Protein AF-A0A0J8SW51-F1 (afdb_monomer_lite)

Structure (mmCIF, N/CA/C/O backbone):
data_AF-A0A0J8SW51-F1
#
_entry.id   AF-A0A0J8SW51-F1
#
loop_
_atom_site.group_PDB
_atom_site.id
_atom_site.type_symbol
_atom_site.label_atom_id
_atom_site.label_alt_id
_atom_site.label_comp_id
_atom_site.label_asym_id
_atom_site.label_entity_id
_atom_site.label_seq_id
_atom_site.pdbx_PDB_ins_code
_atom_site.Cartn_x
_atom_site.Cartn_y
_atom_site.Cartn_z
_atom_site.occupancy
_atom_site.B_iso_or_equiv
_atom_site.auth_seq_id
_atom_site.auth_comp_id
_atom_site.auth_asym_id
_atom_site.auth_atom_id
_atom_site.pdbx_PDB_model_num
ATOM 1 N N . MET A 1 1 ? 27.918 7.866 -43.196 1.00 58.16 1 MET A N 1
ATOM 2 C CA . MET A 1 1 ? 27.986 6.976 -42.011 1.00 58.16 1 MET A CA 1
ATOM 3 C C . MET A 1 1 ? 27.345 7.583 -40.765 1.00 58.16 1 MET A C 1
ATOM 5 O O . MET A 1 1 ? 26.376 7.007 -40.291 1.00 58.16 1 MET A O 1
ATOM 9 N N . ALA A 1 2 ? 27.779 8.755 -40.279 1.00 71.06 2 ALA A N 1
ATOM 10 C CA . ALA A 1 2 ? 27.216 9.379 -39.066 1.00 71.06 2 ALA A CA 1
ATOM 11 C C . ALA A 1 2 ? 25.680 9.563 -39.092 1.00 71.06 2 ALA A C 1
ATOM 13 O O . ALA A 1 2 ? 25.003 9.269 -38.109 1.00 71.06 2 ALA A O 1
ATOM 14 N N . PHE A 1 3 ? 25.111 9.961 -40.237 1.00 73.12 3 PHE A N 1
ATOM 15 C CA . PHE A 1 3 ? 23.659 10.125 -40.390 1.00 73.12 3 PHE A CA 1
ATOM 16 C C . PHE A 1 3 ? 22.883 8.797 -40.282 1.00 73.12 3 PHE A C 1
ATOM 18 O O . PHE A 1 3 ? 21.805 8.762 -39.696 1.00 73.12 3 PHE A O 1
ATOM 25 N N . MET A 1 4 ? 23.452 7.688 -40.776 1.00 68.19 4 MET A N 1
ATOM 26 C CA . MET A 1 4 ? 22.827 6.359 -40.687 1.00 68.19 4 MET A CA 1
ATOM 27 C C . MET A 1 4 ? 22.883 5.795 -39.265 1.00 68.19 4 MET A C 1
ATOM 29 O O . MET A 1 4 ? 21.891 5.244 -38.793 1.00 68.19 4 MET A O 1
ATOM 33 N N . ILE A 1 5 ? 24.001 5.994 -38.556 1.00 68.50 5 ILE A N 1
ATOM 34 C CA . ILE A 1 5 ? 24.138 5.612 -37.140 1.00 68.50 5 ILE A CA 1
ATOM 35 C C . ILE A 1 5 ? 23.125 6.392 -36.287 1.00 68.50 5 ILE A C 1
ATOM 37 O O . ILE A 1 5 ? 22.396 5.804 -35.488 1.00 68.50 5 ILE A O 1
ATOM 41 N N . SER A 1 6 ? 23.004 7.702 -36.521 1.00 73.19 6 SER A N 1
ATOM 42 C CA . SER A 1 6 ? 22.036 8.553 -35.822 1.00 73.19 6 SER A CA 1
ATOM 43 C C . SER A 1 6 ? 20.583 8.121 -36.064 1.00 73.19 6 SER A C 1
ATOM 45 O O . SER A 1 6 ? 19.800 8.013 -35.117 1.00 73.19 6 SER A O 1
ATOM 47 N N . ALA A 1 7 ? 20.221 7.840 -37.320 1.00 70.56 7 ALA A N 1
ATOM 48 C CA . ALA A 1 7 ? 18.861 7.462 -37.696 1.00 70.56 7 ALA A CA 1
ATOM 49 C C . ALA A 1 7 ? 18.454 6.065 -37.200 1.00 70.56 7 ALA A C 1
ATOM 51 O O . ALA A 1 7 ? 17.286 5.865 -36.873 1.00 70.56 7 ALA A O 1
ATOM 52 N N . THR A 1 8 ? 19.402 5.129 -37.121 1.00 70.12 8 THR A N 1
ATOM 53 C CA . THR A 1 8 ? 19.117 3.713 -36.830 1.00 70.12 8 THR A CA 1
ATOM 54 C C . THR A 1 8 ? 19.234 3.381 -35.343 1.00 70.12 8 THR A C 1
ATOM 56 O O . THR A 1 8 ? 18.471 2.557 -34.851 1.00 70.12 8 THR A O 1
ATOM 59 N N . PHE A 1 9 ? 20.125 4.052 -34.603 1.00 71.81 9 PHE A N 1
ATOM 60 C CA . PHE A 1 9 ? 20.406 3.720 -33.200 1.00 71.81 9 PHE A CA 1
ATOM 61 C C . PHE A 1 9 ? 20.137 4.880 -32.235 1.00 71.81 9 PHE A C 1
ATOM 63 O O . PHE A 1 9 ? 19.429 4.713 -31.243 1.00 71.81 9 PHE A O 1
ATOM 70 N N . THR A 1 10 ? 20.645 6.084 -32.521 1.00 83.81 10 THR A N 1
ATOM 71 C CA . THR A 1 10 ? 20.573 7.208 -31.568 1.00 83.81 10 THR A CA 1
ATOM 72 C C . THR A 1 10 ? 19.150 7.737 -31.375 1.00 83.81 10 THR A C 1
ATOM 74 O O . THR A 1 10 ? 18.729 7.983 -30.244 1.00 83.81 10 THR A O 1
ATOM 77 N N . ARG A 1 11 ? 18.383 7.911 -32.461 1.00 83.31 11 ARG A N 1
ATOM 78 C CA . ARG A 1 11 ? 17.010 8.443 -32.387 1.00 83.31 11 ARG A CA 1
ATOM 79 C C . ARG A 1 11 ? 16.038 7.508 -31.645 1.00 83.31 11 ARG A C 1
ATOM 81 O O . ARG A 1 11 ? 15.359 8.007 -30.745 1.00 83.31 11 ARG A O 1
ATOM 88 N N . PRO A 1 12 ? 15.965 6.192 -31.941 1.00 84.56 12 PRO A N 1
ATOM 89 C CA . PRO A 1 12 ? 15.097 5.275 -31.197 1.00 84.56 12 PRO A CA 1
ATOM 90 C C . PRO A 1 12 ? 15.445 5.190 -29.708 1.00 84.56 12 PRO A C 1
ATOM 92 O O . PRO A 1 12 ? 14.547 5.190 -28.870 1.00 84.56 12 PRO A O 1
ATOM 95 N N . LEU A 1 13 ? 16.738 5.197 -29.366 1.00 86.81 13 LEU A N 1
ATOM 96 C CA . LEU A 1 13 ? 17.185 5.136 -27.975 1.00 86.81 13 LEU A CA 1
ATOM 97 C C . LEU A 1 13 ? 16.814 6.404 -27.191 1.00 86.81 13 LEU A C 1
ATOM 99 O O . LEU A 1 13 ? 16.316 6.321 -26.071 1.00 86.81 13 LEU A O 1
ATOM 103 N N . SER A 1 14 ? 16.994 7.582 -27.795 1.00 88.38 14 SER A N 1
ATOM 104 C CA . SER A 1 14 ? 16.574 8.851 -27.187 1.00 88.38 14 SER A CA 1
ATOM 105 C C . SER A 1 14 ? 15.052 8.920 -27.004 1.00 88.38 14 SER A C 1
ATOM 107 O O . SER A 1 14 ? 14.566 9.410 -25.982 1.00 88.38 14 SER A O 1
ATOM 109 N N . HIS A 1 15 ? 14.283 8.376 -27.953 1.00 88.12 15 HIS A N 1
ATOM 110 C CA . HIS A 1 15 ? 12.832 8.271 -27.815 1.00 88.12 15 HIS A CA 1
ATOM 111 C C . HIS A 1 15 ? 12.432 7.365 -26.645 1.00 88.12 15 HIS A C 1
ATOM 113 O O . HIS A 1 15 ? 11.633 7.786 -25.806 1.00 88.12 15 HIS A O 1
ATOM 119 N N . LEU A 1 16 ? 13.034 6.175 -26.546 1.00 89.56 16 LEU A N 1
ATOM 120 C CA . LEU A 1 16 ? 12.809 5.244 -25.440 1.00 89.56 16 LEU A CA 1
ATOM 121 C C . LEU A 1 16 ? 13.139 5.900 -24.093 1.00 89.56 16 LEU A C 1
ATOM 123 O O . LEU A 1 16 ? 12.326 5.857 -23.174 1.00 89.56 16 LEU A O 1
ATOM 127 N N . GLN A 1 17 ? 14.274 6.596 -23.991 1.00 90.81 17 GLN A N 1
ATOM 128 C CA . GLN A 1 17 ? 14.663 7.313 -22.774 1.00 90.81 17 GLN A CA 1
ATOM 129 C C . GLN A 1 17 ? 13.604 8.339 -22.337 1.00 90.81 17 GLN A C 1
ATOM 131 O O . GLN A 1 17 ? 13.285 8.442 -21.151 1.00 90.81 17 GLN A O 1
ATOM 136 N N . ASN A 1 18 ? 13.043 9.099 -23.280 1.00 90.38 18 ASN A N 1
ATOM 137 C CA . ASN A 1 18 ? 11.991 10.068 -22.975 1.00 90.38 18 ASN A CA 1
ATOM 138 C C . ASN A 1 18 ? 10.701 9.378 -22.517 1.00 90.38 18 ASN A C 1
ATOM 140 O O . ASN A 1 18 ? 10.076 9.833 -21.560 1.00 90.38 18 ASN A O 1
ATOM 144 N N . GLN A 1 19 ? 10.331 8.255 -23.136 1.00 89.94 19 GLN A N 1
ATOM 145 C CA . GLN A 1 19 ? 9.187 7.455 -22.697 1.00 89.94 19 GLN A CA 1
ATOM 146 C C . GLN A 1 19 ? 9.396 6.899 -21.282 1.00 89.94 19 GLN A C 1
ATOM 148 O O . GLN A 1 19 ? 8.495 7.012 -20.455 1.00 89.94 19 GLN A O 1
ATOM 153 N N . MET A 1 20 ? 10.588 6.384 -20.965 1.00 90.94 20 MET A N 1
ATOM 154 C CA . MET A 1 20 ? 10.929 5.909 -19.618 1.00 90.94 20 MET A CA 1
ATOM 155 C C . MET A 1 20 ? 10.786 7.027 -18.576 1.00 90.94 20 MET A C 1
ATOM 157 O O . MET A 1 20 ? 10.150 6.824 -17.543 1.00 90.94 20 MET A O 1
ATOM 161 N N . LYS A 1 21 ? 11.308 8.231 -18.859 1.00 89.75 21 LYS A N 1
ATOM 162 C CA . LYS A 1 21 ? 11.159 9.401 -17.973 1.00 89.75 21 LYS A CA 1
ATOM 163 C C . LYS A 1 21 ? 9.692 9.761 -17.744 1.00 89.75 21 LYS A C 1
ATOM 165 O O . LYS A 1 21 ? 9.294 10.025 -16.612 1.00 89.75 21 LYS A O 1
ATOM 170 N N . GLU A 1 22 ? 8.881 9.752 -18.797 1.00 89.69 22 GLU A N 1
ATOM 171 C CA . GLU A 1 22 ? 7.456 10.065 -18.696 1.00 89.69 22 GLU A CA 1
ATOM 172 C C . GLU A 1 22 ? 6.675 9.018 -17.896 1.00 89.69 22 GLU A C 1
ATOM 174 O O . GLU A 1 22 ? 5.815 9.383 -17.096 1.00 89.69 22 GLU A O 1
ATOM 179 N N . VAL A 1 23 ? 6.994 7.730 -18.040 1.00 89.06 23 VAL A N 1
ATOM 180 C CA . VAL A 1 23 ? 6.369 6.668 -17.236 1.00 89.06 23 VAL A CA 1
ATOM 181 C C . VAL A 1 23 ? 6.669 6.849 -15.748 1.00 89.06 23 VAL A C 1
ATOM 183 O O . VAL A 1 23 ? 5.755 6.761 -14.925 1.00 89.06 23 VAL A O 1
ATOM 186 N N . VAL A 1 24 ? 7.918 7.170 -15.400 1.00 85.31 24 VAL A N 1
ATOM 187 C CA . VAL A 1 24 ? 8.310 7.463 -14.012 1.00 85.31 24 VAL A CA 1
ATOM 188 C C . VAL A 1 24 ? 7.537 8.669 -13.471 1.00 85.31 24 VAL A C 1
ATOM 190 O O . VAL A 1 24 ? 6.959 8.587 -12.390 1.00 85.31 24 VAL A O 1
ATOM 193 N N . ARG A 1 25 ? 7.431 9.761 -14.242 1.00 87.06 25 ARG A N 1
ATOM 194 C CA . ARG A 1 25 ? 6.659 10.956 -13.841 1.00 87.06 25 ARG A CA 1
ATOM 195 C C . ARG A 1 25 ? 5.162 10.683 -13.691 1.00 87.06 25 ARG A C 1
ATOM 197 O O . ARG A 1 25 ? 4.512 11.307 -12.859 1.00 87.06 25 ARG A O 1
ATOM 204 N N . LYS A 1 26 ? 4.607 9.746 -14.463 1.00 85.19 26 LYS A N 1
ATOM 205 C CA . LYS A 1 26 ? 3.193 9.335 -14.402 1.00 85.19 26 LYS A CA 1
ATOM 206 C C . LYS A 1 26 ? 2.937 8.212 -13.391 1.00 85.19 26 LYS A C 1
ATOM 208 O O . LYS A 1 26 ? 1.944 7.491 -13.512 1.00 85.19 26 LYS A O 1
ATOM 213 N N . ASN A 1 27 ? 3.799 8.079 -12.381 1.00 82.12 27 ASN A N 1
ATOM 214 C CA . ASN A 1 27 ? 3.676 7.109 -11.292 1.00 82.12 27 ASN A CA 1
ATOM 215 C C . ASN A 1 27 ? 3.578 5.654 -11.776 1.00 82.12 27 ASN A C 1
ATOM 217 O O . ASN A 1 27 ? 2.779 4.888 -11.242 1.00 82.12 27 ASN A O 1
ATOM 221 N N . LEU A 1 28 ? 4.359 5.282 -12.797 1.00 83.12 28 LEU A N 1
ATOM 222 C CA . LEU A 1 28 ? 4.512 3.895 -13.267 1.00 83.12 28 LEU A CA 1
ATOM 223 C C . LEU A 1 28 ? 3.214 3.242 -13.787 1.00 83.12 28 LEU A C 1
ATOM 225 O O . LEU A 1 28 ? 3.151 2.026 -13.949 1.00 83.12 28 LEU A O 1
ATOM 229 N N . LYS A 1 29 ? 2.172 4.037 -14.072 1.00 77.50 29 LYS A N 1
ATOM 230 C CA . LYS A 1 29 ? 0.842 3.546 -14.488 1.00 77.50 29 LYS A CA 1
ATOM 231 C C . LYS A 1 29 ? 0.723 3.206 -15.973 1.00 77.50 29 LYS A C 1
ATOM 233 O O . LYS A 1 29 ? -0.305 2.693 -16.402 1.00 77.50 29 LYS A O 1
ATOM 238 N N . VAL A 1 30 ? 1.720 3.570 -16.772 1.00 80.50 30 VAL A N 1
ATOM 239 C CA . VAL A 1 30 ? 1.668 3.482 -18.234 1.00 80.50 30 VAL A CA 1
ATOM 240 C C . VAL A 1 30 ? 2.826 2.615 -18.706 1.00 80.50 30 VAL A C 1
ATOM 242 O O . VAL A 1 30 ? 3.940 2.771 -18.218 1.00 80.50 30 VAL A O 1
ATOM 245 N N . ARG A 1 31 ? 2.570 1.718 -19.661 1.00 85.44 31 ARG A N 1
ATOM 246 C CA . ARG A 1 31 ? 3.610 0.905 -20.306 1.00 85.44 31 ARG A CA 1
ATOM 247 C C . ARG A 1 31 ? 4.142 1.603 -21.547 1.00 85.44 31 ARG A C 1
ATOM 249 O O . ARG A 1 31 ? 3.419 2.357 -22.203 1.00 85.44 31 ARG A O 1
ATOM 256 N N . ILE A 1 32 ? 5.391 1.323 -21.899 1.00 88.44 32 ILE A N 1
ATOM 257 C CA . ILE A 1 32 ? 5.964 1.817 -23.149 1.00 88.44 32 ILE A CA 1
ATOM 258 C C . ILE A 1 32 ? 5.455 0.938 -24.304 1.00 88.44 32 ILE A C 1
ATOM 260 O O . ILE A 1 32 ? 5.609 -0.283 -24.238 1.00 88.44 32 ILE A O 1
ATOM 264 N N . PRO A 1 33 ? 4.844 1.516 -25.356 1.00 86.12 33 PRO A N 1
ATOM 265 C CA . PRO A 1 33 ? 4.340 0.747 -26.488 1.00 86.12 33 PRO A CA 1
ATOM 266 C C . PRO A 1 33 ? 5.483 0.155 -27.325 1.00 86.12 33 PRO A C 1
ATOM 268 O O . PRO A 1 33 ? 6.358 0.877 -27.797 1.00 86.12 33 PRO A O 1
ATOM 271 N N . GLU A 1 34 ? 5.427 -1.153 -27.580 1.00 87.12 34 GLU A N 1
ATOM 272 C CA . GLU A 1 34 ? 6.469 -1.899 -28.306 1.00 87.12 34 GLU A CA 1
ATOM 273 C C . GLU A 1 34 ? 6.483 -1.650 -29.822 1.00 87.12 34 GLU A C 1
ATOM 275 O O . GLU A 1 34 ? 7.518 -1.802 -30.463 1.00 87.12 34 GLU A O 1
ATOM 280 N N . GLY A 1 35 ? 5.360 -1.230 -30.415 1.00 78.25 35 GLY A N 1
ATOM 281 C CA . GLY A 1 35 ? 5.179 -1.191 -31.875 1.00 78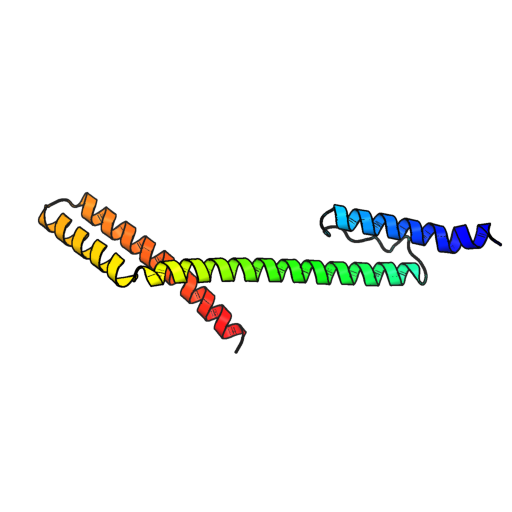.25 35 GLY A CA 1
ATOM 282 C C . GLY A 1 35 ? 6.103 -0.238 -32.652 1.00 78.25 35 GLY A C 1
ATOM 283 O O . GLY A 1 35 ? 6.154 -0.309 -33.878 1.00 78.25 35 GLY A O 1
ATOM 284 N 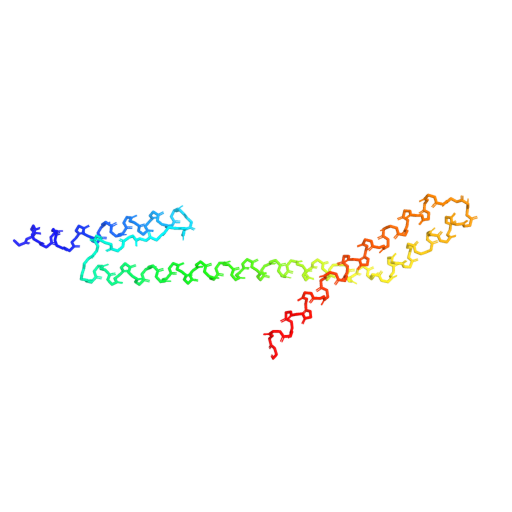N . ARG A 1 36 ? 6.830 0.658 -31.968 1.00 74.38 36 ARG A N 1
ATOM 285 C CA . ARG A 1 36 ? 7.828 1.559 -32.581 1.00 74.38 36 ARG A CA 1
ATOM 286 C C . ARG A 1 36 ? 9.276 1.108 -32.369 1.00 74.38 36 ARG A C 1
ATOM 288 O O . ARG A 1 36 ? 10.167 1.667 -33.007 1.00 74.38 36 ARG A O 1
ATOM 295 N N . SER A 1 37 ? 9.511 0.119 -31.511 1.00 80.94 37 SER A N 1
ATOM 296 C CA . SER A 1 37 ? 10.843 -0.387 -31.179 1.00 80.94 37 SER A CA 1
ATOM 297 C C . SER A 1 37 ? 11.183 -1.604 -32.043 1.00 80.94 37 SER A C 1
ATOM 299 O O . SER A 1 37 ? 10.319 -2.417 -32.366 1.00 80.94 37 SER A O 1
ATOM 301 N N . ARG A 1 38 ? 12.451 -1.743 -32.440 1.00 82.50 38 ARG A N 1
ATOM 302 C CA . ARG A 1 38 ? 12.963 -2.880 -33.225 1.00 82.50 38 ARG A CA 1
ATOM 303 C C . ARG A 1 38 ? 14.342 -3.291 -32.715 1.00 82.50 38 ARG A C 1
ATOM 305 O O . ARG A 1 38 ? 15.018 -2.473 -32.094 1.00 82.50 38 ARG A O 1
ATOM 312 N N . GLY A 1 39 ? 14.741 -4.533 -32.994 1.00 86.88 39 GLY A N 1
ATOM 313 C CA . GLY A 1 39 ? 16.048 -5.066 -32.594 1.00 86.88 39 GLY A CA 1
ATOM 314 C C . GLY A 1 39 ? 16.280 -4.961 -31.085 1.00 86.88 39 GLY A C 1
ATOM 315 O O . GLY A 1 39 ? 15.359 -5.153 -30.291 1.00 86.88 39 GLY A O 1
ATOM 316 N N . GLU A 1 40 ? 17.486 -4.570 -30.696 1.00 86.31 40 GLU A N 1
ATOM 317 C CA . GLU A 1 40 ? 17.923 -4.428 -29.304 1.00 86.31 40 GLU A CA 1
ATOM 318 C C . GLU A 1 40 ? 17.092 -3.389 -28.530 1.00 86.31 40 GLU A C 1
ATOM 320 O O . GLU A 1 40 ? 16.873 -3.514 -27.327 1.00 86.31 40 GLU A O 1
ATOM 325 N N . VAL A 1 41 ? 16.548 -2.373 -29.212 1.00 88.69 41 VAL A N 1
ATOM 326 C CA . VAL A 1 41 ? 15.687 -1.356 -28.578 1.00 88.69 41 VAL A CA 1
ATOM 327 C C . VAL A 1 41 ? 14.344 -1.955 -28.155 1.00 88.69 41 VAL A C 1
ATOM 329 O O . VAL A 1 41 ? 13.784 -1.556 -27.132 1.00 88.69 41 VAL A O 1
ATOM 332 N N . LEU A 1 42 ? 13.816 -2.923 -28.912 1.00 90.19 42 LEU A N 1
ATOM 333 C CA . LEU A 1 42 ? 12.599 -3.645 -28.532 1.00 90.19 42 LEU A CA 1
ATOM 334 C C . LEU A 1 42 ? 12.841 -4.505 -27.292 1.00 90.19 42 LEU A C 1
ATOM 336 O O . LEU A 1 42 ? 12.016 -4.503 -26.382 1.00 90.19 42 LEU A O 1
ATOM 340 N N . GLU A 1 43 ? 13.981 -5.188 -27.233 1.00 91.62 43 GLU A N 1
ATOM 341 C CA . GLU A 1 43 ? 14.367 -5.982 -26.070 1.00 91.62 43 GLU A CA 1
ATOM 342 C C . GLU A 1 43 ? 14.522 -5.109 -24.818 1.00 91.62 43 GLU A C 1
ATOM 344 O O . GLU A 1 43 ? 13.912 -5.402 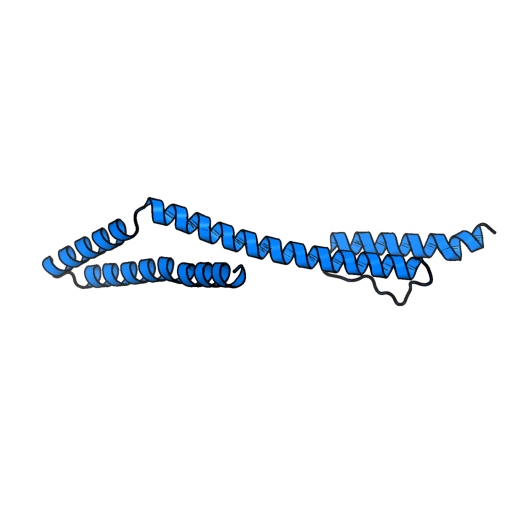-23.792 1.00 91.62 43 GLU A O 1
ATOM 349 N N . LEU A 1 44 ? 15.201 -3.960 -24.919 1.00 92.00 44 LEU A N 1
ATOM 350 C CA . LEU A 1 44 ? 15.280 -2.980 -23.826 1.00 92.00 44 LEU A CA 1
ATOM 351 C C . LEU A 1 44 ? 13.899 -2.472 -23.391 1.00 92.00 44 LEU A C 1
ATOM 353 O O . LEU A 1 44 ? 13.641 -2.331 -22.195 1.00 92.00 44 LEU A O 1
ATOM 357 N N . THR A 1 45 ? 13.001 -2.217 -24.349 1.00 92.19 45 THR A N 1
ATOM 358 C CA . THR A 1 45 ? 11.621 -1.790 -24.062 1.00 92.19 45 THR A CA 1
ATOM 359 C C . THR A 1 45 ? 10.880 -2.856 -23.250 1.00 92.19 45 THR A C 1
ATOM 361 O O . THR A 1 45 ? 10.228 -2.533 -22.258 1.00 92.19 45 THR A O 1
ATOM 364 N N . ARG A 1 46 ? 11.006 -4.130 -23.639 1.00 94.00 46 ARG A N 1
ATOM 365 C CA . ARG A 1 46 ? 10.390 -5.266 -22.938 1.00 94.00 46 ARG A CA 1
ATOM 366 C C . ARG A 1 46 ? 10.953 -5.439 -21.538 1.00 94.00 46 ARG A C 1
ATOM 368 O O . ARG A 1 46 ? 10.178 -5.480 -20.590 1.00 94.00 46 ARG A O 1
ATOM 375 N N . THR A 1 47 ? 12.275 -5.453 -21.398 1.00 94.69 47 THR A N 1
ATOM 376 C CA . THR A 1 47 ? 12.946 -5.575 -20.098 1.00 94.69 47 THR A CA 1
ATOM 377 C C . THR A 1 47 ? 12.535 -4.450 -19.150 1.00 94.69 47 THR A C 1
ATOM 379 O O . THR A 1 47 ? 12.229 -4.703 -17.987 1.00 94.69 47 THR A O 1
ATOM 382 N N . PHE A 1 48 ? 12.440 -3.210 -19.642 1.00 93.12 48 PHE A N 1
ATOM 383 C CA . PHE A 1 48 ? 11.949 -2.093 -18.835 1.00 93.12 48 PHE A CA 1
ATOM 384 C C . PHE A 1 48 ? 10.479 -2.261 -18.432 1.00 93.12 48 PHE A C 1
ATOM 386 O O . PHE A 1 48 ? 10.131 -2.015 -17.281 1.00 93.12 48 PHE A O 1
ATOM 393 N N . ASN A 1 49 ? 9.615 -2.700 -19.350 1.00 93.69 49 ASN A N 1
ATOM 394 C CA . ASN A 1 49 ? 8.210 -2.964 -19.044 1.00 93.69 49 ASN A CA 1
ATOM 395 C C . ASN A 1 49 ? 8.040 -4.079 -17.996 1.00 93.69 49 ASN A C 1
ATOM 397 O O . ASN A 1 49 ? 7.195 -3.942 -17.116 1.00 93.69 49 ASN A O 1
ATOM 401 N N . THR A 1 50 ? 8.854 -5.136 -18.037 1.00 94.81 50 THR A N 1
ATOM 402 C CA . THR A 1 50 ? 8.875 -6.169 -16.988 1.00 94.81 50 THR A CA 1
ATOM 403 C C . THR A 1 50 ? 9.296 -5.577 -15.644 1.00 94.81 50 THR A C 1
ATOM 405 O O . THR A 1 50 ? 8.604 -5.759 -14.649 1.00 94.81 50 THR A O 1
ATOM 408 N N . MET A 1 51 ? 10.361 -4.769 -15.617 1.00 94.25 51 MET A N 1
ATOM 409 C CA . MET A 1 51 ? 10.801 -4.086 -14.395 1.00 94.25 51 MET A CA 1
ATOM 410 C C . MET A 1 51 ? 9.707 -3.172 -13.812 1.00 94.25 51 MET A C 1
ATOM 412 O O . MET A 1 51 ? 9.570 -3.065 -12.593 1.00 94.25 51 MET A O 1
ATOM 416 N N . LEU A 1 52 ? 8.910 -2.512 -14.661 1.00 93.81 52 LEU A N 1
ATOM 417 C CA . LEU A 1 52 ? 7.759 -1.718 -14.218 1.00 93.81 52 LEU A CA 1
ATOM 418 C C . LEU A 1 52 ? 6.671 -2.577 -13.571 1.00 93.81 52 LEU A C 1
ATOM 420 O O . LEU A 1 52 ? 6.079 -2.151 -12.577 1.00 93.81 52 LEU A O 1
ATOM 424 N N . ASP A 1 53 ? 6.388 -3.754 -14.125 1.00 92.88 53 ASP A N 1
ATOM 425 C CA . ASP A 1 53 ? 5.409 -4.678 -13.551 1.00 92.88 53 ASP A CA 1
ATOM 426 C C . ASP A 1 53 ? 5.863 -5.164 -12.173 1.00 92.88 53 ASP A C 1
ATOM 428 O O . ASP A 1 53 ? 5.092 -5.094 -11.212 1.00 92.88 53 ASP A O 1
ATOM 432 N N . ASP A 1 54 ? 7.131 -5.556 -12.054 1.00 94.44 54 ASP A N 1
ATOM 433 C CA . ASP A 1 54 ? 7.730 -6.000 -10.795 1.00 94.44 54 ASP A CA 1
ATOM 434 C C . ASP A 1 54 ? 7.702 -4.884 -9.741 1.00 94.44 54 ASP A C 1
ATOM 436 O O . ASP A 1 54 ? 7.291 -5.100 -8.597 1.00 94.44 54 ASP A O 1
ATOM 440 N N . ALA A 1 55 ? 8.059 -3.654 -10.128 1.00 92.94 55 ALA A N 1
ATOM 441 C CA . ALA A 1 55 ? 8.003 -2.493 -9.244 1.00 92.94 55 ALA A CA 1
ATOM 442 C C . ALA A 1 55 ? 6.569 -2.200 -8.774 1.00 92.94 55 ALA A C 1
ATOM 444 O O . ALA A 1 55 ? 6.340 -1.968 -7.585 1.00 92.94 55 ALA A O 1
ATOM 445 N N . ASN A 1 56 ? 5.586 -2.247 -9.678 1.00 92.50 56 ASN A N 1
ATOM 446 C CA . ASN A 1 56 ? 4.177 -2.060 -9.330 1.00 92.50 56 ASN A CA 1
ATOM 447 C C . ASN A 1 56 ? 3.679 -3.153 -8.376 1.00 92.50 56 ASN A C 1
ATOM 449 O O . ASN A 1 56 ? 2.972 -2.853 -7.408 1.00 92.50 56 ASN A O 1
ATOM 453 N N . GLN A 1 57 ? 4.078 -4.406 -8.600 1.00 94.25 57 GLN A N 1
ATOM 454 C CA . GLN A 1 57 ? 3.741 -5.513 -7.714 1.00 94.25 57 GLN A CA 1
ATOM 455 C C . GLN A 1 57 ? 4.370 -5.330 -6.328 1.00 94.25 57 GLN A C 1
ATOM 457 O O . GLN A 1 57 ? 3.693 -5.523 -5.316 1.00 94.25 57 GLN A O 1
ATOM 462 N N . MET A 1 58 ? 5.632 -4.909 -6.261 1.00 94.38 58 MET A N 1
ATOM 463 C CA . MET A 1 58 ? 6.326 -4.649 -5.001 1.00 94.38 58 MET A CA 1
ATOM 464 C C . MET A 1 58 ? 5.681 -3.497 -4.225 1.00 94.38 58 MET A C 1
ATOM 466 O O . MET A 1 58 ? 5.437 -3.630 -3.029 1.00 94.38 58 MET A O 1
ATOM 470 N N . ILE A 1 59 ? 5.307 -2.403 -4.897 1.00 93.19 59 ILE A N 1
ATOM 471 C CA . ILE A 1 59 ? 4.571 -1.289 -4.277 1.00 93.19 59 ILE A CA 1
ATOM 472 C C . ILE A 1 59 ? 3.223 -1.766 -3.723 1.00 93.19 59 ILE A C 1
ATOM 474 O O . ILE A 1 59 ? 2.830 -1.363 -2.628 1.00 93.19 59 ILE A O 1
ATOM 478 N N . ALA A 1 60 ? 2.501 -2.616 -4.456 1.00 92.88 60 ALA A N 1
ATOM 479 C CA . ALA A 1 60 ? 1.232 -3.164 -3.988 1.00 92.88 60 ALA A CA 1
ATOM 480 C C . ALA A 1 60 ? 1.413 -4.030 -2.730 1.00 92.88 60 ALA A C 1
ATOM 482 O O . ALA A 1 60 ? 0.644 -3.882 -1.779 1.00 92.88 60 ALA A O 1
ATOM 483 N N . ARG A 1 61 ? 2.451 -4.877 -2.699 1.00 94.94 61 ARG A N 1
ATOM 484 C CA . ARG A 1 61 ? 2.804 -5.695 -1.527 1.00 94.94 61 ARG A CA 1
ATOM 485 C C . ARG A 1 61 ? 3.177 -4.829 -0.327 1.00 94.94 61 ARG A C 1
ATOM 487 O O . ARG A 1 61 ? 2.570 -4.991 0.723 1.00 94.94 61 ARG A O 1
ATOM 494 N N . LEU A 1 62 ? 4.059 -3.844 -0.509 1.00 95.56 62 LEU A N 1
ATOM 495 C CA . LEU A 1 62 ? 4.453 -2.907 0.550 1.00 95.56 62 LEU A CA 1
ATOM 496 C C . LEU A 1 62 ? 3.250 -2.160 1.137 1.00 95.56 62 LEU A C 1
ATOM 498 O O . LEU A 1 62 ? 3.126 -2.041 2.349 1.00 95.56 62 LEU A O 1
ATOM 502 N N . LYS A 1 63 ? 2.314 -1.699 0.297 1.00 93.19 63 LYS A N 1
ATOM 503 C CA . LYS A 1 63 ? 1.080 -1.053 0.779 1.00 93.19 63 LYS A CA 1
ATOM 504 C C . LYS A 1 63 ? 0.200 -1.997 1.595 1.00 93.19 63 LYS A C 1
ATOM 506 O O . LYS A 1 63 ? -0.448 -1.550 2.538 1.00 93.19 63 LYS A O 1
ATOM 511 N N . ALA A 1 64 ? 0.117 -3.269 1.213 1.00 92.12 64 ALA A N 1
ATOM 512 C CA . ALA A 1 64 ? -0.644 -4.259 1.967 1.00 92.12 64 ALA A CA 1
ATOM 513 C C . ALA A 1 64 ? 0.025 -4.569 3.316 1.00 92.12 64 ALA A C 1
ATOM 515 O O . ALA A 1 64 ? -0.658 -4.610 4.337 1.00 92.12 64 ALA A O 1
ATOM 516 N N . GLU A 1 65 ? 1.350 -4.717 3.325 1.00 91.50 65 GLU A N 1
ATOM 517 C CA . GLU A 1 65 ? 2.144 -4.938 4.536 1.00 91.50 65 GLU A CA 1
ATOM 518 C C . GLU A 1 65 ? 2.058 -3.758 5.506 1.00 91.50 65 GLU A C 1
ATOM 520 O O . GLU A 1 65 ? 1.848 -3.976 6.697 1.00 91.50 65 GLU A O 1
ATOM 525 N N . GLU A 1 66 ? 2.134 -2.517 5.016 1.00 92.31 66 GLU A N 1
ATOM 526 C CA . GLU A 1 66 ? 2.035 -1.330 5.871 1.00 92.31 66 GLU A CA 1
ATOM 527 C C . GLU A 1 66 ? 0.661 -1.242 6.547 1.00 92.31 66 GLU A C 1
ATOM 529 O O . GLU A 1 66 ? 0.583 -1.068 7.759 1.00 92.31 66 GLU A O 1
ATOM 534 N N . ARG A 1 67 ? -0.430 -1.495 5.809 1.00 86.94 67 ARG A N 1
ATOM 535 C CA . ARG A 1 67 ? -1.781 -1.563 6.399 1.00 86.94 67 ARG A CA 1
ATOM 536 C C . ARG A 1 67 ? -1.899 -2.659 7.454 1.00 86.94 67 ARG A C 1
ATOM 538 O O . ARG A 1 67 ? -2.552 -2.469 8.478 1.00 86.94 67 ARG A O 1
ATOM 545 N N . GLN A 1 68 ? -1.285 -3.816 7.212 1.00 85.31 68 GLN A N 1
ATOM 546 C CA . GLN A 1 68 ? -1.268 -4.902 8.189 1.00 85.31 68 GLN A CA 1
ATOM 547 C C . GLN A 1 68 ? -0.488 -4.494 9.446 1.00 85.31 68 GLN A C 1
ATOM 549 O O . GLN A 1 68 ? -0.927 -4.769 10.562 1.00 85.31 68 GLN A O 1
ATOM 554 N N . LYS A 1 69 ? 0.646 -3.811 9.279 1.00 84.38 69 LYS A N 1
ATOM 555 C CA . LYS A 1 69 ? 1.481 -3.318 10.375 1.00 84.38 69 LYS A CA 1
ATOM 556 C C . LYS A 1 69 ? 0.771 -2.245 11.199 1.00 84.38 69 LYS A C 1
ATOM 558 O O . LYS A 1 69 ? 0.807 -2.323 12.424 1.00 84.38 69 LYS A O 1
ATOM 563 N N . GLU A 1 70 ? 0.086 -1.301 10.557 1.00 85.25 70 GLU A N 1
ATOM 564 C CA . GLU A 1 70 ? -0.746 -0.294 11.229 1.00 85.25 70 GLU A CA 1
ATOM 565 C C . GLU A 1 70 ? -1.838 -0.951 12.080 1.00 85.25 70 GLU A C 1
ATOM 567 O O . GLU A 1 70 ? -1.992 -0.612 13.254 1.00 85.25 70 GLU A O 1
ATOM 572 N N . ALA A 1 71 ? -2.544 -1.949 11.535 1.00 81.25 71 ALA A N 1
ATOM 573 C CA . ALA A 1 71 ? -3.572 -2.686 12.269 1.00 81.25 71 ALA A CA 1
ATOM 574 C C . ALA A 1 71 ? -3.002 -3.426 13.494 1.00 81.25 71 ALA A C 1
ATOM 576 O O . ALA A 1 71 ? -3.601 -3.410 14.571 1.00 81.25 71 ALA A O 1
ATOM 577 N N . VAL A 1 72 ? -1.823 -4.043 13.352 1.00 80.56 72 VAL A N 1
ATOM 578 C CA . VAL A 1 72 ? -1.116 -4.704 14.460 1.00 80.56 72 VAL A CA 1
ATOM 579 C C . VAL A 1 72 ? -0.688 -3.695 15.524 1.00 80.56 72 VAL A C 1
ATOM 581 O O . VAL A 1 72 ? -0.907 -3.933 16.710 1.00 80.56 72 VAL A O 1
ATOM 584 N N . HIS A 1 73 ? -0.112 -2.562 15.124 1.00 79.88 73 HIS A N 1
ATOM 585 C CA . HIS A 1 73 ? 0.344 -1.529 16.051 1.00 79.88 73 HIS A CA 1
ATOM 586 C C . HIS A 1 73 ? -0.824 -0.916 16.834 1.00 79.88 73 HIS A C 1
ATOM 588 O O . HIS A 1 73 ? -0.754 -0.786 18.055 1.00 79.88 73 HIS A O 1
ATOM 594 N N . PHE A 1 74 ? -1.933 -0.613 16.156 1.00 78.62 74 PHE A N 1
ATOM 595 C CA . PHE A 1 74 ? -3.160 -0.154 16.801 1.00 78.62 74 PHE A CA 1
ATOM 596 C C . PHE A 1 74 ? -3.673 -1.164 17.839 1.00 78.62 74 PHE A C 1
ATOM 598 O O . PHE A 1 74 ? -4.009 -0.785 18.959 1.00 78.62 74 PHE A O 1
ATOM 605 N N . HIS A 1 75 ? -3.668 -2.462 17.518 1.00 68.62 75 HIS A N 1
ATOM 606 C CA . HIS A 1 75 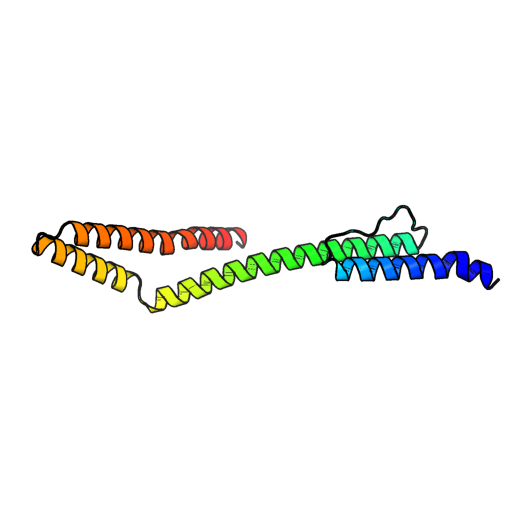? -4.064 -3.488 18.481 1.00 68.62 75 HIS A CA 1
ATOM 607 C C . HIS A 1 75 ? -3.090 -3.604 19.657 1.00 68.62 75 HIS A C 1
ATOM 609 O O . HIS A 1 75 ? -3.531 -3.782 20.786 1.00 68.62 75 HIS A O 1
ATOM 615 N N . MET A 1 76 ? -1.781 -3.472 19.429 1.00 75.38 76 MET A N 1
ATOM 616 C CA . MET A 1 76 ? -0.795 -3.457 20.511 1.00 75.38 76 MET A CA 1
ATOM 617 C C . MET A 1 76 ? -1.074 -2.316 21.500 1.00 75.38 76 MET A C 1
ATOM 619 O O . MET A 1 76 ? -1.034 -2.540 22.708 1.00 75.38 76 MET A O 1
ATOM 623 N N . LEU A 1 77 ? -1.436 -1.128 21.003 1.00 76.19 77 LEU A N 1
ATOM 624 C CA . LEU A 1 77 ? -1.868 -0.004 21.842 1.00 76.19 77 LEU A CA 1
ATOM 625 C C . LEU A 1 77 ? -3.160 -0.323 22.617 1.00 76.19 77 LEU A C 1
ATOM 627 O O . LEU A 1 77 ? -3.247 -0.036 23.809 1.00 76.19 77 LEU A O 1
ATOM 631 N N . LEU A 1 78 ? -4.150 -0.965 21.986 1.00 67.69 78 LEU A N 1
ATOM 632 C CA . LEU A 1 78 ? -5.377 -1.393 22.676 1.00 67.69 78 LEU A CA 1
ATOM 633 C C . LEU A 1 78 ? -5.119 -2.480 23.732 1.00 67.69 78 LEU A C 1
ATOM 635 O O . LEU A 1 78 ? -5.706 -2.442 24.812 1.00 67.69 78 LEU A O 1
ATOM 639 N N . ALA A 1 79 ? -4.235 -3.437 23.447 1.00 66.94 79 ALA A N 1
ATOM 640 C CA . ALA A 1 79 ? -3.857 -4.501 24.370 1.00 66.94 79 ALA A CA 1
ATOM 641 C C . ALA A 1 79 ? -3.142 -3.947 25.611 1.00 66.94 79 ALA A C 1
ATOM 643 O O . ALA A 1 79 ? -3.363 -4.449 26.713 1.00 66.94 79 ALA A O 1
ATOM 644 N N . GLN A 1 80 ? -2.358 -2.872 25.459 1.00 66.38 80 GLN A N 1
ATOM 645 C CA . GLN A 1 80 ? -1.759 -2.154 26.588 1.00 66.38 80 GLN A CA 1
ATOM 646 C C . GLN A 1 80 ? -2.808 -1.538 27.529 1.00 66.38 80 GLN A C 1
ATOM 648 O O . GLN A 1 80 ? -2.564 -1.478 28.731 1.00 66.38 80 GLN A O 1
ATOM 653 N N . MET A 1 81 ? -3.991 -1.148 27.035 1.00 68.31 81 MET A N 1
ATOM 654 C CA . MET A 1 81 ? -5.093 -0.663 27.884 1.00 68.31 81 MET A CA 1
ATOM 655 C C . MET A 1 81 ? -5.871 -1.778 28.615 1.00 68.31 81 MET A C 1
ATOM 657 O O . MET A 1 81 ? -6.752 -1.466 29.410 1.00 68.31 81 MET A O 1
ATOM 661 N N . ASN A 1 82 ? -5.544 -3.060 28.391 1.00 67.81 82 ASN A N 1
ATOM 662 C CA . ASN A 1 82 ? -6.274 -4.237 28.880 1.00 67.81 82 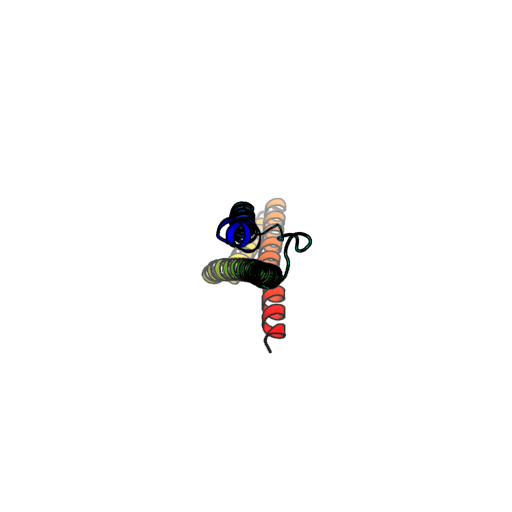ASN A CA 1
ATOM 663 C C . ASN A 1 82 ? -7.765 -4.232 28.453 1.00 67.81 82 ASN A C 1
ATOM 665 O O . ASN A 1 82 ? -8.627 -3.695 29.150 1.00 67.81 82 ASN A O 1
ATOM 669 N N . PRO A 1 83 ? -8.118 -4.888 27.333 1.00 73.44 83 PRO A N 1
ATOM 670 C CA . PRO A 1 83 ? -9.488 -4.913 26.814 1.00 73.44 83 PRO A CA 1
ATOM 671 C C . PRO A 1 83 ? -10.529 -5.433 27.813 1.00 73.44 83 PRO A C 1
ATOM 673 O O . PRO A 1 83 ? -11.669 -4.971 27.827 1.00 73.44 83 PRO A O 1
ATOM 676 N N . HIS A 1 84 ? -10.128 -6.367 28.680 1.00 74.56 84 HIS A N 1
ATOM 677 C CA . HIS A 1 84 ? -10.984 -6.889 29.738 1.00 74.56 84 HIS A CA 1
ATOM 678 C C . HIS A 1 84 ? -11.262 -5.827 30.804 1.00 74.56 84 HIS A C 1
ATOM 680 O O . HIS A 1 84 ? -12.386 -5.740 31.285 1.00 74.56 84 HIS A O 1
ATOM 686 N N . PHE A 1 85 ? -10.290 -4.973 31.139 1.00 83.75 85 PHE A N 1
ATOM 687 C CA . PHE A 1 85 ? -10.522 -3.847 32.044 1.00 83.75 85 PHE A CA 1
ATOM 688 C C . PHE A 1 85 ? -11.575 -2.889 31.478 1.00 83.75 85 PHE A C 1
ATOM 690 O O . PHE A 1 85 ? -1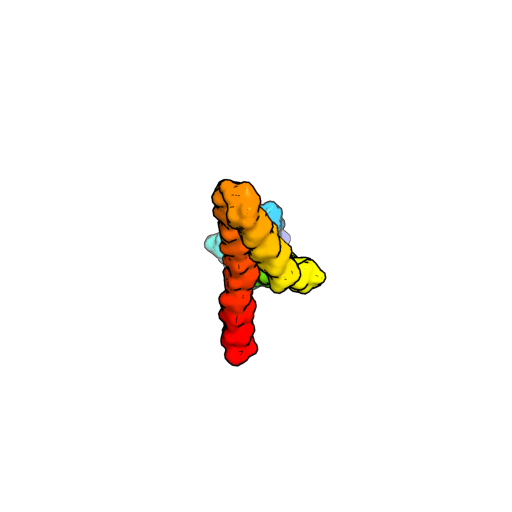2.532 -2.579 32.178 1.00 83.75 85 PHE A O 1
ATOM 697 N N . LEU A 1 86 ? -11.475 -2.511 30.200 1.00 84.69 86 LEU A N 1
ATOM 698 C CA . LEU A 1 86 ? -12.460 -1.635 29.552 1.00 84.69 86 LEU A CA 1
ATOM 699 C C . LEU A 1 86 ? -13.862 -2.260 29.505 1.00 84.69 86 LEU A C 1
ATOM 701 O O . LEU A 1 86 ? -14.839 -1.605 29.870 1.00 84.69 86 LEU A O 1
ATOM 705 N N . LEU A 1 87 ? -13.973 -3.536 29.122 1.00 85.44 87 LEU A N 1
ATOM 706 C CA . LEU A 1 87 ? -15.247 -4.265 29.151 1.00 85.44 87 LEU A CA 1
ATOM 707 C C . LEU A 1 87 ? -15.809 -4.373 30.577 1.00 85.44 87 LEU A C 1
ATOM 709 O O . LEU A 1 87 ? -17.013 -4.215 30.781 1.00 85.44 87 LEU A O 1
ATOM 713 N N . ASN A 1 88 ? -14.955 -4.578 31.580 1.00 84.38 88 ASN A N 1
ATOM 714 C CA . ASN A 1 88 ? -15.362 -4.618 32.984 1.00 84.38 88 ASN A CA 1
ATOM 715 C C . ASN A 1 88 ? -15.820 -3.255 33.495 1.00 84.38 88 ASN A C 1
ATOM 717 O O . ASN A 1 88 ? -16.807 -3.185 34.231 1.00 84.38 88 ASN A O 1
ATOM 721 N N . THR A 1 89 ? -15.163 -2.168 33.092 1.00 90.75 89 THR A N 1
ATOM 722 C CA . THR A 1 89 ? -15.600 -0.804 33.395 1.00 90.75 89 THR A CA 1
ATOM 723 C C . THR A 1 89 ? -16.972 -0.538 32.783 1.00 90.75 89 THR A C 1
ATOM 725 O O . THR A 1 89 ? -17.873 -0.110 33.502 1.00 90.75 89 THR A O 1
ATOM 728 N N . LEU A 1 90 ? -17.183 -0.875 31.506 1.00 91.00 90 LEU A N 1
ATOM 729 C CA . LEU A 1 90 ? -18.483 -0.716 30.842 1.00 91.00 90 LEU A CA 1
ATOM 730 C C . LEU A 1 90 ? -19.577 -1.562 31.497 1.00 91.00 90 LEU A C 1
ATOM 732 O O . LEU A 1 90 ? -20.680 -1.067 31.719 1.00 91.00 90 LEU A O 1
ATOM 736 N N . ASN A 1 91 ? -19.278 -2.804 31.879 1.00 88.94 91 ASN A N 1
ATOM 737 C CA . ASN A 1 91 ? -20.213 -3.647 32.623 1.00 88.94 91 ASN A CA 1
ATOM 738 C C . ASN A 1 91 ? -20.544 -3.062 34.001 1.00 88.94 91 ASN A C 1
ATOM 740 O O . ASN A 1 91 ? -21.701 -3.083 34.417 1.00 88.94 91 ASN A O 1
ATOM 744 N N . THR A 1 92 ? -19.555 -2.501 34.697 1.00 92.38 92 THR A N 1
ATOM 745 C CA . THR A 1 92 ? -19.760 -1.845 35.996 1.00 92.38 92 THR A CA 1
ATOM 746 C C . THR A 1 92 ? -20.649 -0.610 35.852 1.00 92.38 92 THR A C 1
ATOM 748 O O . THR A 1 92 ? -21.598 -0.445 36.620 1.00 92.38 92 THR A O 1
ATOM 751 N N . MET A 1 93 ? -20.405 0.221 34.833 1.00 93.62 93 MET A N 1
ATOM 752 C CA . MET A 1 93 ? -21.247 1.374 34.501 1.00 93.62 93 MET A CA 1
ATOM 753 C C . MET A 1 93 ? -22.669 0.948 34.129 1.00 93.62 93 MET A C 1
ATOM 755 O O . MET A 1 93 ? -23.618 1.520 34.658 1.00 93.62 93 MET A O 1
ATOM 759 N N . LYS A 1 94 ? -22.825 -0.105 33.315 1.00 92.38 94 LYS A N 1
ATOM 760 C CA . LYS A 1 94 ? -24.127 -0.686 32.955 1.00 92.38 94 LYS A CA 1
ATOM 761 C C . LYS A 1 94 ? -24.924 -1.084 34.196 1.00 92.38 94 LYS A C 1
ATOM 763 O O . LYS A 1 94 ? -26.062 -0.661 34.360 1.00 92.38 94 LYS A O 1
ATOM 768 N N . TRP A 1 95 ? -24.328 -1.863 35.102 1.00 92.69 95 TRP A N 1
ATOM 769 C CA . TRP A 1 95 ? -25.000 -2.274 36.339 1.00 92.69 95 TRP A CA 1
ATOM 770 C C . TRP A 1 95 ? -25.329 -1.090 37.250 1.00 92.69 95 TRP A C 1
ATOM 772 O O . TRP A 1 95 ? -26.371 -1.090 37.900 1.00 92.69 95 TRP A O 1
ATOM 782 N N . SER A 1 96 ? -24.472 -0.067 37.284 1.00 94.25 96 SER A N 1
ATOM 783 C CA . SER A 1 96 ? -24.756 1.174 38.006 1.00 94.25 96 SER A CA 1
ATOM 784 C C . SER A 1 96 ? -25.958 1.915 37.415 1.00 94.25 96 SER A C 1
ATOM 786 O O . SER A 1 96 ? -26.841 2.326 38.160 1.00 94.25 96 SER A O 1
ATOM 788 N N . ALA A 1 97 ? -26.033 2.022 36.087 1.00 94.94 97 ALA A N 1
ATOM 789 C CA . ALA A 1 97 ? -27.140 2.652 35.376 1.00 94.94 97 ALA A CA 1
ATOM 790 C C . ALA A 1 97 ? -28.468 1.913 35.603 1.00 94.94 97 ALA A C 1
ATOM 792 O O . ALA A 1 97 ? -29.462 2.549 35.946 1.00 94.94 97 ALA A O 1
ATOM 793 N N . ILE A 1 98 ? -28.457 0.575 35.532 1.00 92.69 98 ILE A N 1
ATOM 794 C CA . ILE A 1 98 ? -29.622 -0.270 35.844 1.00 92.69 98 ILE A CA 1
ATOM 795 C C . ILE A 1 98 ? -30.106 -0.023 37.280 1.00 92.69 98 ILE A C 1
ATOM 797 O O . ILE A 1 98 ? -31.297 0.180 37.497 1.00 92.69 98 ILE A O 1
ATOM 801 N N . ARG A 1 99 ? -29.198 0.012 38.269 1.00 94.31 99 ARG A N 1
ATOM 802 C CA . ARG A 1 99 ? -29.565 0.290 39.673 1.00 94.31 99 ARG A CA 1
ATOM 803 C C . ARG A 1 99 ? -30.153 1.685 39.877 1.00 94.31 99 ARG A C 1
ATOM 805 O O . ARG A 1 99 ? -30.999 1.851 40.747 1.00 94.31 99 ARG A O 1
ATOM 812 N N . SER A 1 100 ? -29.713 2.662 39.092 1.00 94.44 100 SER A N 1
ATOM 813 C CA . SER A 1 100 ? -30.233 4.032 39.123 1.00 94.44 100 SER A CA 1
ATOM 814 C C . SER A 1 100 ? -31.494 4.227 38.269 1.00 94.44 100 SER A C 1
ATOM 816 O O . SER A 1 100 ? -31.959 5.356 38.147 1.00 94.44 100 SER A O 1
ATOM 818 N N . GLY A 1 101 ? -32.033 3.165 37.654 1.00 93.94 101 GLY A N 1
ATOM 819 C CA . GLY A 1 101 ? -33.205 3.237 36.774 1.00 93.94 101 GLY A CA 1
ATOM 820 C C . GLY A 1 101 ? -32.959 3.978 35.455 1.00 93.94 101 GLY A C 1
ATOM 821 O O . GLY A 1 101 ? -33.912 4.412 34.817 1.00 93.94 101 GLY A O 1
ATOM 822 N N . ASN A 1 102 ? -31.698 4.157 35.048 1.00 94.50 102 ASN A N 1
ATOM 823 C CA . ASN A 1 102 ? -31.335 4.866 33.823 1.00 94.50 102 ASN A CA 1
ATOM 824 C C . ASN A 1 102 ? -31.034 3.869 32.690 1.00 94.50 102 ASN A C 1
ATOM 826 O O . ASN A 1 102 ? -29.889 3.456 32.482 1.00 94.50 102 ASN A O 1
ATOM 830 N N . GLU A 1 103 ? -32.085 3.456 31.979 1.00 92.69 103 GLU A N 1
ATOM 831 C CA . GLU A 1 103 ? -32.001 2.498 30.867 1.00 92.69 103 GLU A CA 1
ATOM 832 C C . GLU A 1 103 ? -31.198 3.028 29.675 1.00 92.69 103 GLU A C 1
ATOM 834 O O . GLU A 1 103 ? -30.411 2.279 29.099 1.00 92.69 103 GLU A O 1
ATOM 839 N N . GLU A 1 104 ? -31.297 4.322 29.370 1.00 94.06 104 GLU A N 1
ATOM 840 C CA . GLU A 1 104 ? -30.585 4.943 28.247 1.00 94.06 104 GLU A CA 1
ATOM 841 C C . GLU A 1 104 ? -29.060 4.798 28.396 1.00 94.06 104 GLU A C 1
ATOM 843 O O . GLU A 1 104 ? -28.365 4.366 27.474 1.00 94.06 104 GLU A O 1
ATOM 848 N N . ILE A 1 105 ? -28.520 5.070 29.591 1.00 92.75 105 ILE A N 1
ATOM 849 C CA . ILE A 1 105 ? -27.085 4.893 29.872 1.00 92.75 105 ILE A CA 1
ATOM 850 C C . ILE A 1 105 ? -26.688 3.413 29.791 1.00 92.75 105 ILE A C 1
ATOM 852 O O . ILE A 1 105 ? -25.610 3.087 29.289 1.00 92.75 105 ILE A O 1
ATOM 856 N N . SER A 1 106 ? -27.547 2.501 30.251 1.00 92.88 106 SER A N 1
ATOM 857 C CA . SER A 1 106 ? -27.300 1.059 30.138 1.00 92.88 106 SER A CA 1
ATOM 858 C C . SER A 1 106 ? -27.191 0.621 28.670 1.00 92.88 106 SER A C 1
ATOM 860 O O . SER A 1 106 ? -26.245 -0.086 28.306 1.00 92.88 106 SER A O 1
ATOM 862 N N . GLU A 1 107 ? -28.094 1.082 27.803 1.00 92.94 107 GLU A N 1
ATOM 863 C CA . GLU A 1 107 ? -28.068 0.796 26.363 1.00 92.94 107 GLU A CA 1
ATOM 864 C C . GLU A 1 107 ? -26.843 1.393 25.661 1.00 92.94 107 GLU A C 1
ATOM 866 O O . GLU A 1 107 ? -26.222 0.729 24.818 1.00 92.94 107 GLU A O 1
ATOM 871 N N . MET A 1 108 ? -26.431 2.604 26.048 1.00 92.88 108 MET A N 1
ATOM 872 C CA . MET A 1 108 ? -25.186 3.213 25.575 1.00 92.88 108 MET A CA 1
ATOM 873 C C . MET A 1 108 ? -23.966 2.356 25.943 1.00 92.88 108 MET A C 1
ATOM 875 O O . MET A 1 108 ? -23.131 2.073 25.079 1.00 92.88 108 MET A O 1
ATOM 879 N N . CYS A 1 109 ? -23.870 1.876 27.190 1.00 92.88 109 CYS A N 1
ATOM 880 C CA . CYS A 1 109 ? -22.777 0.998 27.624 1.00 92.88 109 CYS A CA 1
ATOM 881 C C . CYS A 1 109 ? -22.748 -0.327 26.845 1.00 92.88 109 CYS A C 1
ATOM 883 O O . CYS A 1 109 ? -21.669 -0.795 26.478 1.00 92.88 109 CYS A O 1
ATOM 885 N N . VAL A 1 110 ? -23.912 -0.921 26.555 1.00 91.06 110 VAL A N 1
ATOM 886 C CA . VAL A 1 110 ? -24.015 -2.149 25.744 1.00 91.06 110 VAL A CA 1
ATOM 887 C C . VAL A 1 110 ? -23.562 -1.902 24.307 1.00 91.06 110 VAL A C 1
ATOM 889 O O . VAL A 1 110 ? -22.809 -2.702 23.751 1.00 91.06 110 VAL A O 1
ATOM 892 N N . SER A 1 111 ? -23.991 -0.797 23.703 1.00 91.44 111 SER A N 1
ATOM 893 C CA . SER A 1 111 ? -23.620 -0.437 22.332 1.00 91.44 111 SER A CA 1
ATOM 894 C C . SER A 1 111 ? -22.116 -0.195 22.206 1.00 91.44 111 SER A C 1
ATOM 896 O O . SER A 1 111 ? -21.479 -0.706 21.284 1.00 91.44 111 SER A O 1
ATOM 898 N N . LEU A 1 112 ? -21.523 0.498 23.181 1.00 89.81 112 LEU A N 1
ATOM 899 C CA . LEU A 1 112 ? -20.082 0.730 23.235 1.00 89.81 112 LEU A CA 1
ATOM 900 C C . LEU A 1 112 ? -19.294 -0.570 23.463 1.00 89.81 112 LEU A C 1
ATOM 902 O O . LEU A 1 112 ? -18.266 -0.780 22.821 1.00 89.81 112 LEU A O 1
ATOM 906 N N . GLY A 1 113 ? -19.799 -1.473 24.310 1.00 89.38 113 GLY A N 1
ATOM 907 C CA . GLY A 1 113 ? -19.217 -2.802 24.517 1.00 89.38 113 GLY A CA 1
ATOM 908 C C . GLY A 1 113 ? -19.190 -3.637 23.234 1.00 89.38 113 GLY A C 1
ATOM 909 O O . GLY A 1 113 ? -18.146 -4.177 22.878 1.00 89.38 113 GLY A O 1
ATOM 910 N N . LYS A 1 114 ? -20.294 -3.657 22.475 1.00 87.12 114 LYS A N 1
ATOM 911 C CA . LYS A 1 114 ? -20.367 -4.342 21.172 1.00 87.12 114 LYS A CA 1
ATOM 912 C C . LYS A 1 114 ? -19.386 -3.760 20.154 1.00 87.12 114 LYS A C 1
ATOM 914 O O . LYS A 1 114 ? -18.730 -4.514 19.441 1.00 87.12 114 LYS A O 1
ATOM 919 N N . LEU A 1 115 ? -19.255 -2.434 20.087 1.00 86.00 115 LEU A N 1
ATOM 920 C CA . LEU A 1 115 ? -18.275 -1.783 19.210 1.00 86.00 115 LEU A CA 1
ATOM 921 C C . LEU A 1 115 ? -16.838 -2.167 19.580 1.00 86.00 115 LEU A C 1
ATOM 923 O O . LEU A 1 115 ? -16.027 -2.438 18.690 1.00 86.00 115 LEU A O 1
ATOM 927 N N . LEU A 1 116 ? -16.529 -2.228 20.877 1.00 83.38 116 LEU A N 1
ATOM 928 C CA . LEU A 1 116 ? -15.223 -2.647 21.378 1.00 83.38 116 LEU A CA 1
ATOM 929 C C . LEU A 1 116 ? -14.936 -4.115 21.022 1.00 83.38 116 LEU A C 1
ATOM 931 O O . LEU A 1 116 ? -13.871 -4.412 20.484 1.00 83.38 116 LEU A O 1
ATOM 935 N N . GLU A 1 117 ? -15.894 -5.020 21.234 1.00 80.94 117 GLU A N 1
ATOM 936 C CA . GLU A 1 117 ? -15.775 -6.440 20.869 1.00 80.94 117 GLU A CA 1
ATOM 937 C C . GLU A 1 117 ? -15.567 -6.642 19.364 1.00 80.94 117 GLU A C 1
ATOM 939 O O . GLU A 1 117 ? -14.674 -7.385 18.955 1.00 80.94 117 GLU A O 1
ATOM 944 N N . VAL A 1 118 ? -16.339 -5.950 18.520 1.00 81.88 118 VAL A N 1
ATOM 945 C CA . VAL A 1 118 ? -16.181 -6.003 17.057 1.00 81.88 118 VAL A CA 1
ATOM 946 C C . VAL A 1 118 ? -14.807 -5.484 16.642 1.00 81.88 118 VAL A C 1
ATOM 948 O O . VAL A 1 118 ? -14.137 -6.117 15.824 1.00 81.88 118 VAL A O 1
ATOM 951 N N . SER A 1 119 ? -14.349 -4.376 17.227 1.00 76.31 119 SER A N 1
ATOM 952 C CA . SER A 1 119 ? -13.035 -3.793 16.923 1.00 76.31 119 SER A CA 1
ATOM 953 C C . SER A 1 119 ? -11.884 -4.743 17.272 1.00 76.31 119 SER A C 1
ATOM 955 O O . SER A 1 119 ? -10.877 -4.776 16.566 1.00 76.31 119 SER A O 1
ATOM 957 N N . LEU A 1 120 ? -12.043 -5.561 18.316 1.00 75.06 120 LEU A N 1
ATOM 958 C CA . LEU A 1 120 ? -11.066 -6.577 18.714 1.00 75.06 120 LEU A CA 1
ATOM 959 C C . LEU A 1 120 ? -11.149 -7.841 17.835 1.00 75.06 120 LEU A C 1
ATOM 961 O O . LEU A 1 120 ? -10.119 -8.362 17.407 1.00 75.06 120 LEU A O 1
ATOM 965 N N . ASN A 1 121 ? -12.357 -8.313 17.510 1.00 71.25 121 ASN A N 1
ATOM 966 C CA . ASN A 1 121 ? -12.572 -9.561 16.765 1.00 71.25 121 ASN A CA 1
ATOM 967 C C . ASN A 1 121 ? -12.265 -9.454 15.264 1.00 71.25 121 ASN A C 1
ATOM 969 O O . ASN A 1 121 ? -11.745 -10.403 14.674 1.00 71.25 121 ASN A O 1
ATOM 973 N N . SER A 1 122 ? -12.532 -8.303 14.641 1.00 64.00 122 SER A N 1
ATOM 974 C CA . SER A 1 122 ? -12.358 -8.100 13.191 1.00 64.00 122 SER A CA 1
ATOM 975 C C . SER A 1 122 ? -10.913 -8.323 12.712 1.00 64.00 122 SER A C 1
ATOM 977 O O . SER A 1 122 ? -10.685 -8.669 11.554 1.00 64.00 122 SER A O 1
ATOM 979 N N . CYS A 1 123 ? -9.921 -8.170 13.598 1.00 57.59 123 CYS A N 1
ATOM 980 C CA . CYS A 1 123 ? -8.501 -8.336 13.275 1.00 57.59 123 CYS A CA 1
ATOM 981 C C . CYS A 1 123 ? -7.946 -9.732 13.626 1.00 57.59 123 CYS A C 1
ATOM 983 O O . CYS A 1 123 ? -7.055 -10.216 12.928 1.00 57.59 123 CYS A O 1
ATOM 985 N N . LEU A 1 124 ? -8.495 -10.433 14.632 1.00 58.22 124 LEU A N 1
ATOM 986 C CA . LEU A 1 124 ? -8.081 -11.807 14.974 1.00 58.22 124 LEU A CA 1
ATOM 987 C C . LEU A 1 124 ? -8.293 -12.775 13.803 1.00 58.22 124 LEU A C 1
ATOM 989 O O . LEU A 1 124 ? -7.447 -13.628 13.543 1.00 58.22 124 LEU A O 1
ATOM 993 N N . ILE A 1 125 ? -9.378 -12.591 13.048 1.00 57.19 125 ILE A N 1
ATOM 994 C CA . ILE A 1 125 ? -9.673 -13.371 11.840 1.00 57.19 125 ILE A CA 1
ATOM 995 C C . ILE A 1 125 ? -8.652 -13.053 10.733 1.00 57.19 125 ILE A C 1
ATOM 997 O O . ILE A 1 125 ? -8.118 -13.966 10.109 1.00 57.19 125 ILE A O 1
ATOM 1001 N N . SER A 1 126 ? -8.296 -11.777 10.540 1.00 55.09 126 SER A N 1
ATOM 1002 C CA . SER A 1 126 ? -7.290 -11.352 9.550 1.00 55.09 126 SER A CA 1
ATOM 1003 C C . SER A 1 126 ? -5.879 -11.869 9.880 1.00 55.09 126 SER A C 1
ATOM 1005 O O . SER A 1 126 ? -5.183 -12.395 9.010 1.00 55.09 126 SER A O 1
ATOM 1007 N N . LEU A 1 127 ? -5.473 -11.814 11.154 1.00 56.78 127 LEU A N 1
ATOM 1008 C CA . LEU A 1 127 ? -4.201 -12.363 11.640 1.00 56.78 127 LEU A CA 1
ATOM 1009 C C . LEU A 1 127 ? -4.168 -13.895 11.586 1.00 56.78 127 LEU A C 1
ATOM 1011 O O . LEU A 1 127 ? -3.140 -14.465 11.224 1.00 56.78 127 LEU A O 1
ATOM 1015 N N . SER A 1 128 ? -5.280 -14.566 11.902 1.00 58.22 128 SER A N 1
ATOM 1016 C CA . SER A 1 128 ? -5.409 -16.023 11.784 1.00 58.22 128 SER A CA 1
ATOM 1017 C C . SER A 1 128 ? -5.263 -16.484 10.335 1.00 58.22 128 SER A C 1
ATOM 1019 O O . SER A 1 128 ? -4.514 -17.425 10.083 1.00 58.22 128 SER A O 1
ATOM 1021 N N . ILE A 1 129 ? -5.906 -15.799 9.387 1.00 58.03 129 ILE A N 1
ATOM 1022 C CA . ILE A 1 129 ? -5.798 -16.103 7.954 1.00 58.03 129 ILE A CA 1
ATOM 1023 C C . ILE A 1 129 ? -4.373 -15.826 7.453 1.00 58.03 129 ILE A C 1
ATOM 1025 O O . ILE A 1 129 ? -3.782 -16.669 6.781 1.00 58.03 129 ILE A O 1
ATOM 1029 N N . ALA A 1 130 ? -3.769 -14.695 7.832 1.00 56.91 130 ALA A N 1
ATOM 1030 C CA . ALA A 1 130 ? -2.392 -14.368 7.454 1.00 56.91 130 ALA A CA 1
ATOM 1031 C C . ALA A 1 130 ? -1.359 -15.361 8.019 1.00 56.91 130 ALA A C 1
ATOM 1033 O O . ALA A 1 130 ? -0.341 -15.618 7.376 1.00 56.91 130 ALA A O 1
ATOM 1034 N N . ARG A 1 131 ? -1.610 -15.932 9.205 1.00 50.53 131 ARG A N 1
ATOM 1035 C CA . ARG A 1 131 ? -0.755 -16.960 9.817 1.00 50.53 131 ARG A CA 1
ATOM 1036 C C . ARG A 1 131 ? -0.956 -18.341 9.189 1.00 50.53 131 ARG A C 1
ATOM 1038 O O . ARG A 1 131 ? 0.004 -19.096 9.116 1.00 50.53 131 ARG A O 1
ATOM 1045 N N . PHE A 1 132 ? -2.161 -18.647 8.708 1.00 50.03 132 PHE A N 1
ATOM 1046 C CA . PHE A 1 132 ? -2.480 -19.899 8.015 1.00 50.03 132 PHE A CA 1
ATOM 1047 C C . PHE A 1 132 ? -1.896 -19.961 6.591 1.00 50.03 132 PHE A C 1
ATOM 1049 O O . PHE A 1 132 ? -1.520 -21.028 6.136 1.00 50.03 132 PHE A O 1
ATOM 1056 N N . LEU A 1 133 ? -1.752 -18.822 5.901 1.00 47.62 133 LEU A N 1
ATOM 1057 C CA . LEU A 1 133 ? -1.174 -18.755 4.546 1.00 47.62 133 LEU A CA 1
ATOM 1058 C C . LEU A 1 133 ? 0.368 -18.763 4.499 1.00 47.62 133 LEU A C 1
ATOM 1060 O O . LEU A 1 133 ? 0.943 -18.770 3.414 1.00 47.62 133 LEU A O 1
ATOM 1064 N N . ARG A 1 134 ? 1.042 -18.715 5.655 1.00 45.84 134 ARG A N 1
ATOM 1065 C CA . ARG A 1 134 ? 2.513 -18.785 5.776 1.00 45.84 134 ARG A CA 1
ATOM 1066 C C . ARG A 1 134 ? 3.008 -20.107 6.388 1.00 45.84 134 ARG A C 1
ATOM 1068 O O . ARG A 1 134 ? 4.197 -20.198 6.688 1.00 45.84 134 ARG A O 1
ATOM 1075 N N . GLY A 1 135 ? 2.109 -21.065 6.625 1.00 40.38 135 GLY A N 1
ATOM 1076 C CA . GLY A 1 135 ? 2.396 -22.392 7.182 1.00 40.38 135 GLY A CA 1
ATOM 1077 C C . GLY A 1 135 ? 2.257 -23.491 6.145 1.00 40.38 135 GLY A C 1
ATOM 1078 O O . GLY A 1 135 ? 1.413 -23.325 5.238 1.00 40.38 135 GLY A O 1
#

Sequence (135 aa):
MAFMISATFTRPLSHLQNQMKEVVRKNLKVRIPEGRSRGEVLELTRTFNTMLDDANQMIARLKAEERQKEAVHFHMLLAQMNPHFLLNTLNTMKWSAIRSGNEEISEMCVSLGKLLEVSLNSCLISLSIARFLRG

Foldseek 3Di:
DVVCCCVPPVVLVVVLVVVLVVCVVVVLPDQDDLPVDDDVSSVVSVVVRVVSVVVVVVVVVVVVVVVLVVLVVVVVVVVVVPLVVLLVVLVVQLVVCVVVVNVVSNVVSVVVSVVSVCSNPVVVVVVVVVVVVVD

pLDDT: mean 82.33, std 12.72, range [40.38, 95.56]

Radius of gyration: 29.28 Å; chains: 1; bounding box: 61×33×82 Å

Secondary structure (DSSP, 8-state):
-HHHHIIIIIHHHHHHHHHHHHHHHTTT-SPPPGGG--HHHHHHHHHHHHHHHHHHHHHHHHHHHHHHHHHHHHHHHHHHT-HHHHHHHHHHHHHHHHHTT-HHHHHHHHHHHHHHHHHHHHHHHHHHHHHHTT-